Protein AF-A0A9X3M633-F1 (afdb_monomer)

Solvent-accessible surface area (backbone atoms only — not comparable to full-atom values): 7535 Å² total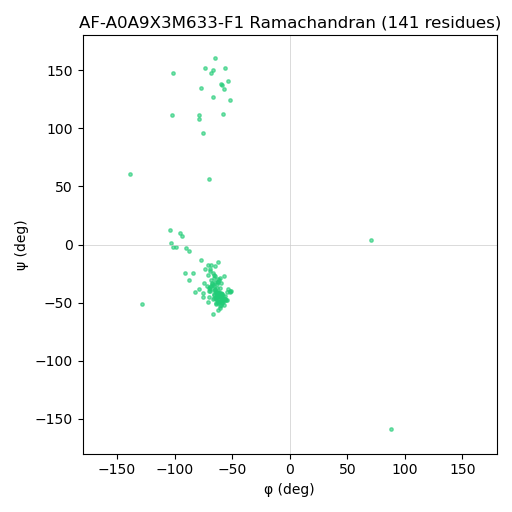; per-residue (Å²): 136,86,80,62,69,72,68,65,77,69,53,78,80,68,69,51,70,69,31,47,50,50,32,53,51,49,15,49,50,27,32,52,49,12,49,42,26,67,78,54,34,74,73,51,29,73,27,47,61,87,86,53,87,81,53,43,61,57,52,30,42,53,50,13,52,50,26,31,54,49,9,53,47,41,42,54,23,68,75,36,71,88,36,28,61,50,30,36,74,46,48,9,52,51,53,24,51,50,55,57,68,49,43,64,30,37,48,46,36,26,62,75,29,67,83,48,65,81,66,59,27,59,51,30,54,48,50,49,70,51,45,55,64,49,33,61,51,41,49,42,31,64,95

Secondary structure (DSSP, 8-state):
----THHHHT---PPPHHHHHHHHHHHHHHHHHHHHHHHSTHHHHTTS-TTSSS-HHHHHHHHHHHHHHHHHHHHHHHH-GGGHHHIIIIIHHHHHHHHHHTHHHHHHHHHHTTTSPTTHHHHHHHHHHHHHHHHHHHTTTT-

Sequence (143 aa):
MSKNPLRNALRPHHLSRAAGIRSAVWGTVFSTAGVLHLVKPEGFDRIVPEELPGTPRAWTLGSGAMEIALGTTIVACSLKPEWRGALRSTIAPAAAIFLVGVLPGNIKMAWDWRAKPQPARAIAFARVPLQLPMILSVAKLGA

Nearest PDB structures (foldseek):
  7jic-assembly1_B  TM=3.609E-01  e=6.179E-01  Homo sapiens
  8hvj-assembly1_B-2  TM=3.604E-01  e=2.130E+00  Escherichia coli K-12

Structure (mmCIF, N/CA/C/O backbone):
data_AF-A0A9X3M633-F1
#
_entry.id   AF-A0A9X3M633-F1
#
loop_
_atom_site.group_PDB
_atom_site.id
_atom_site.type_symbol
_atom_site.label_atom_id
_atom_site.label_alt_id
_atom_site.label_comp_id
_atom_site.label_asym_id
_atom_site.label_entity_id
_atom_site.label_seq_id
_atom_site.pdbx_PDB_ins_code
_atom_site.Cartn_x
_atom_site.Cartn_y
_atom_site.Cartn_z
_atom_site.occupancy
_atom_site.B_iso_or_equiv
_atom_site.auth_seq_id
_atom_site.auth_comp_id
_atom_site.auth_asym_id
_atom_site.auth_atom_id
_atom_site.pdbx_PDB_model_num
ATOM 1 N N . MET A 1 1 ? 42.213 -7.878 -21.540 1.00 46.22 1 MET A N 1
ATOM 2 C CA . MET A 1 1 ? 40.807 -8.319 -21.360 1.00 46.22 1 MET A CA 1
ATOM 3 C C . MET A 1 1 ? 39.878 -7.459 -22.213 1.00 46.22 1 MET A C 1
ATOM 5 O O . MET A 1 1 ? 39.482 -6.384 -21.781 1.00 46.22 1 MET A 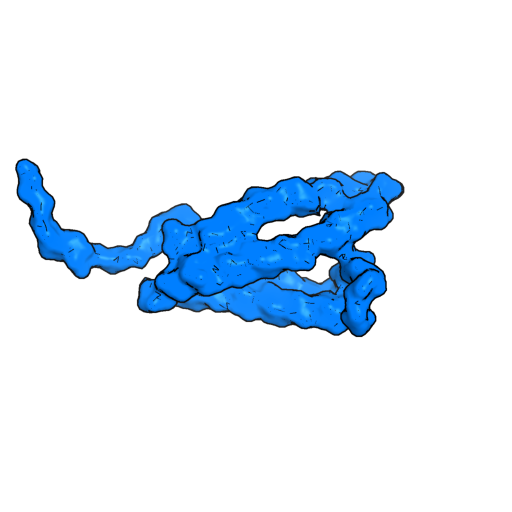O 1
ATOM 9 N N . SER A 1 2 ? 39.568 -7.901 -23.436 1.00 48.09 2 SER A N 1
ATOM 10 C CA . SER A 1 2 ? 38.649 -7.197 -24.343 1.00 48.09 2 SER A CA 1
ATOM 11 C C . SER A 1 2 ? 37.199 -7.475 -23.933 1.00 48.09 2 SER A C 1
ATOM 13 O O . SER A 1 2 ? 36.726 -8.611 -24.012 1.00 48.09 2 SER A O 1
ATOM 15 N N . LYS A 1 3 ? 36.496 -6.454 -23.430 1.00 54.12 3 LYS A N 1
ATOM 16 C CA . LYS A 1 3 ? 35.050 -6.522 -23.188 1.00 54.12 3 LYS A CA 1
ATOM 17 C C . LYS A 1 3 ? 34.362 -6.413 -24.548 1.00 54.12 3 LYS A C 1
ATOM 19 O O . LYS A 1 3 ? 34.196 -5.314 -25.057 1.00 54.12 3 LYS A O 1
ATOM 24 N N . ASN A 1 4 ? 34.008 -7.552 -25.141 1.00 59.94 4 ASN A N 1
ATOM 25 C CA . ASN A 1 4 ? 33.316 -7.606 -26.428 1.00 59.94 4 ASN A CA 1
ATOM 26 C C . ASN A 1 4 ? 31.977 -6.823 -26.345 1.00 59.94 4 ASN A C 1
ATOM 28 O O . ASN A 1 4 ? 31.082 -7.255 -25.611 1.00 59.94 4 ASN A O 1
ATOM 32 N N . PRO A 1 5 ? 31.821 -5.684 -27.049 1.00 60.00 5 PRO A N 1
ATOM 33 C CA . PRO A 1 5 ? 30.662 -4.793 -26.916 1.00 60.00 5 PRO A CA 1
ATOM 34 C C . PRO A 1 5 ? 29.347 -5.452 -27.360 1.00 60.00 5 PRO A C 1
ATOM 36 O O . PRO A 1 5 ? 28.287 -5.164 -26.803 1.00 60.00 5 PRO A O 1
ATOM 39 N N . LEU A 1 6 ? 29.419 -6.430 -28.267 1.00 56.38 6 LEU A N 1
ATOM 40 C CA . LEU A 1 6 ? 28.262 -7.192 -28.747 1.00 56.38 6 LEU A CA 1
ATOM 41 C C . LEU A 1 6 ? 27.630 -8.071 -27.655 1.00 56.38 6 LEU A C 1
ATOM 43 O O . LEU A 1 6 ? 26.437 -8.361 -27.691 1.00 56.38 6 LEU A O 1
ATOM 47 N N . ARG A 1 7 ? 28.401 -8.445 -26.627 1.00 54.84 7 ARG A N 1
ATOM 48 C CA . ARG A 1 7 ? 27.919 -9.266 -25.505 1.00 54.84 7 ARG A CA 1
ATOM 49 C C . ARG A 1 7 ? 27.003 -8.502 -24.542 1.00 54.84 7 ARG A C 1
ATOM 51 O O . ARG A 1 7 ? 26.251 -9.135 -23.806 1.00 54.84 7 ARG A O 1
ATOM 58 N N . ASN A 1 8 ? 27.075 -7.170 -24.528 1.00 52.12 8 ASN A N 1
ATOM 59 C CA . ASN A 1 8 ? 26.195 -6.327 -23.714 1.00 52.12 8 ASN A CA 1
ATOM 60 C C . ASN A 1 8 ? 24.892 -5.975 -24.443 1.00 52.12 8 ASN A C 1
ATOM 62 O O . ASN A 1 8 ? 23.865 -5.860 -23.785 1.00 52.12 8 ASN A O 1
ATOM 66 N N . ALA A 1 9 ? 24.917 -5.872 -25.775 1.00 55.56 9 ALA A N 1
ATOM 67 C CA . ALA A 1 9 ? 23.737 -5.567 -26.588 1.00 55.56 9 ALA A CA 1
ATOM 68 C C . ALA A 1 9 ? 22.696 -6.704 -26.613 1.00 55.56 9 ALA A C 1
ATOM 70 O O . ALA A 1 9 ? 21.520 -6.461 -26.855 1.00 55.56 9 ALA A O 1
ATOM 71 N N . LEU A 1 10 ? 23.121 -7.941 -26.330 1.00 53.69 10 LEU A N 1
ATOM 72 C CA . LEU A 1 10 ? 22.279 -9.141 -26.361 1.00 53.69 10 LEU A CA 1
ATOM 73 C C . LEU A 1 10 ? 21.871 -9.646 -24.969 1.00 53.69 10 LEU A C 1
ATOM 75 O O . LEU A 1 10 ? 21.387 -10.770 -24.853 1.00 53.69 10 LEU A O 1
ATOM 79 N N . ARG A 1 11 ? 22.072 -8.866 -23.894 1.00 52.31 11 ARG A N 1
ATOM 80 C CA . ARG A 1 11 ? 21.528 -9.237 -22.581 1.00 52.31 11 ARG A CA 1
ATOM 81 C C . ARG A 1 11 ? 20.047 -8.872 -22.544 1.00 52.31 11 ARG A C 1
ATOM 83 O O . ARG A 1 11 ? 19.742 -7.687 -22.418 1.00 52.31 11 ARG A O 1
ATOM 90 N N . PRO A 1 12 ? 19.114 -9.839 -22.578 1.00 53.59 12 PRO A N 1
ATOM 91 C CA . PRO A 1 12 ? 17.760 -9.557 -22.133 1.00 53.59 12 PRO A CA 1
ATOM 92 C C . PRO A 1 12 ? 17.852 -8.931 -20.739 1.00 53.59 12 PRO A C 1
ATOM 94 O O . PRO A 1 12 ? 18.491 -9.486 -19.841 1.00 53.59 12 PRO A O 1
ATOM 97 N N . HIS A 1 13 ? 17.277 -7.739 -20.575 1.00 59.47 13 HIS A N 1
ATOM 98 C CA . HIS A 1 13 ? 17.293 -6.973 -19.328 1.00 59.47 13 HIS A CA 1
ATOM 99 C C . HIS A 1 13 ? 16.408 -7.646 -18.269 1.00 59.47 13 HIS A C 1
ATOM 101 O O . HIS A 1 13 ? 15.451 -7.047 -17.793 1.00 59.47 13 HIS A O 1
ATOM 107 N N . HIS A 1 14 ? 16.656 -8.916 -17.944 1.00 67.12 14 HIS A N 1
ATOM 108 C CA . HIS A 1 14 ? 15.973 -9.650 -16.890 1.00 67.12 14 HIS A CA 1
ATOM 109 C C . HIS A 1 14 ? 16.141 -8.913 -15.563 1.00 67.12 14 HIS A C 1
ATOM 111 O O . HIS A 1 14 ? 17.243 -8.488 -15.212 1.00 67.12 14 HIS A O 1
ATOM 117 N N . LEU A 1 15 ? 15.038 -8.775 -14.825 1.00 74.25 15 LEU A N 1
ATOM 118 C CA . LEU A 1 15 ? 15.084 -8.301 -13.448 1.00 74.25 15 LEU A CA 1
ATOM 119 C C . LEU A 1 15 ? 16.070 -9.162 -12.658 1.00 74.25 15 LEU A C 1
ATOM 121 O O . LEU A 1 15 ? 16.106 -10.387 -12.814 1.00 74.25 15 LEU A O 1
ATOM 125 N N . SER A 1 16 ? 16.844 -8.531 -11.775 1.00 86.25 16 SER A N 1
ATOM 126 C CA . SER A 1 16 ? 17.588 -9.290 -10.773 1.00 86.25 16 SER A CA 1
ATOM 127 C C . SER A 1 16 ? 16.607 -10.149 -9.964 1.00 86.25 16 SER A C 1
ATOM 129 O O . SER A 1 16 ? 15.444 -9.775 -9.791 1.00 86.25 16 SER A O 1
ATOM 131 N N . ARG A 1 17 ? 17.053 -11.295 -9.432 1.00 87.62 17 ARG A N 1
ATOM 132 C CA . ARG A 1 17 ? 16.190 -12.148 -8.589 1.00 87.62 17 ARG A CA 1
ATOM 133 C C . ARG A 1 17 ? 15.544 -11.351 -7.452 1.00 87.62 17 ARG A C 1
ATOM 135 O O . ARG A 1 17 ? 14.354 -11.497 -7.205 1.00 87.62 17 ARG A O 1
ATOM 142 N N . ALA A 1 18 ? 16.305 -10.453 -6.826 1.00 90.56 18 ALA A N 1
ATOM 143 C CA . ALA A 1 18 ? 15.805 -9.569 -5.779 1.00 90.56 18 ALA A CA 1
ATOM 144 C C . ALA A 1 18 ? 14.706 -8.612 -6.281 1.00 90.56 18 ALA A C 1
ATOM 146 O O . ALA A 1 18 ? 13.702 -8.429 -5.597 1.00 90.56 18 ALA A O 1
ATOM 147 N N . ALA A 1 19 ? 14.859 -8.030 -7.474 1.00 90.62 19 ALA A N 1
ATOM 148 C CA . ALA A 1 19 ? 13.850 -7.154 -8.071 1.00 90.62 19 ALA A CA 1
ATOM 149 C C . ALA A 1 19 ? 12.585 -7.921 -8.499 1.00 90.62 19 ALA A C 1
ATOM 151 O O . ALA A 1 19 ? 11.471 -7.424 -8.318 1.00 90.62 19 ALA A O 1
ATOM 152 N N . GLY A 1 20 ? 12.743 -9.150 -9.001 1.00 92.94 20 GLY A N 1
ATOM 153 C CA . GLY A 1 20 ? 11.632 -10.057 -9.292 1.00 92.94 20 GLY A CA 1
ATOM 154 C C . GLY A 1 20 ? 10.843 -10.423 -8.032 1.00 92.94 20 GLY A C 1
ATOM 155 O O . GLY A 1 20 ? 9.631 -10.231 -7.997 1.00 92.94 20 GLY A O 1
ATOM 156 N N . ILE A 1 21 ? 11.531 -10.849 -6.965 1.00 95.12 21 ILE A N 1
ATOM 157 C CA . ILE A 1 21 ? 10.913 -11.166 -5.665 1.00 95.12 21 ILE A CA 1
ATOM 158 C C . ILE A 1 21 ? 10.186 -9.945 -5.100 1.00 95.12 21 ILE A C 1
ATOM 160 O O . ILE A 1 21 ? 9.033 -10.052 -4.698 1.00 95.12 21 ILE A O 1
ATOM 164 N N . ARG A 1 22 ? 10.822 -8.769 -5.113 1.00 96.69 22 ARG A N 1
ATOM 165 C CA . ARG A 1 22 ? 10.207 -7.516 -4.656 1.00 96.69 22 ARG A CA 1
ATOM 166 C C . ARG A 1 22 ? 8.909 -7.216 -5.409 1.00 96.69 22 ARG A C 1
ATOM 168 O O . ARG A 1 22 ? 7.923 -6.849 -4.781 1.00 96.69 22 ARG A O 1
ATOM 175 N N . SER A 1 23 ? 8.909 -7.395 -6.730 1.00 97.06 23 SER A N 1
ATOM 176 C CA . SER A 1 23 ? 7.721 -7.170 -7.563 1.00 97.06 23 SER A CA 1
ATOM 177 C C . SER A 1 23 ? 6.610 -8.168 -7.243 1.00 97.06 23 SER A C 1
ATOM 179 O O . SER A 1 23 ? 5.463 -7.764 -7.092 1.00 97.06 23 SER A O 1
ATOM 181 N N . ALA A 1 24 ? 6.947 -9.447 -7.057 1.00 96.88 24 ALA A N 1
ATOM 182 C CA . ALA A 1 24 ? 5.981 -10.469 -6.663 1.00 96.88 24 ALA A CA 1
ATOM 183 C C . ALA A 1 24 ? 5.376 -10.190 -5.277 1.00 96.88 24 ALA A C 1
ATOM 185 O O . ALA A 1 24 ? 4.158 -10.261 -5.113 1.00 96.88 24 ALA A O 1
ATOM 186 N N . VAL A 1 25 ? 6.207 -9.817 -4.297 1.00 98.00 25 VAL A N 1
ATOM 187 C CA . VAL A 1 25 ? 5.763 -9.475 -2.937 1.00 98.00 25 VAL A CA 1
ATOM 188 C C . VAL A 1 25 ? 4.811 -8.287 -2.970 1.00 98.00 25 VAL A C 1
ATOM 190 O O . VAL A 1 25 ? 3.688 -8.400 -2.489 1.00 98.00 25 VAL A O 1
ATOM 193 N N . TRP A 1 26 ? 5.217 -7.164 -3.566 1.00 98.38 26 TRP A N 1
ATOM 194 C CA . TRP A 1 26 ? 4.386 -5.960 -3.572 1.00 98.38 26 TRP A CA 1
ATOM 195 C C . TRP A 1 26 ? 3.142 -6.102 -4.437 1.00 98.38 26 TRP A C 1
ATOM 197 O O . TRP A 1 26 ? 2.076 -5.674 -4.008 1.00 98.38 26 TRP A O 1
ATOM 207 N N . GLY A 1 27 ? 3.244 -6.763 -5.593 1.00 98.31 27 GLY A N 1
ATOM 208 C CA . GLY A 1 27 ? 2.083 -7.102 -6.413 1.00 98.31 27 GLY A CA 1
ATOM 209 C C . GLY A 1 27 ? 1.046 -7.891 -5.614 1.00 98.31 27 GLY A C 1
ATOM 210 O O . GLY A 1 27 ? -0.119 -7.512 -5.566 1.00 98.31 27 GLY A O 1
ATOM 211 N N . THR A 1 28 ? 1.489 -8.924 -4.893 1.00 98.38 28 THR A N 1
ATOM 212 C CA . THR A 1 28 ? 0.608 -9.756 -4.060 1.00 98.38 28 THR A CA 1
ATOM 213 C C . THR A 1 28 ? 0.011 -8.974 -2.893 1.00 98.38 28 THR A C 1
ATOM 215 O O . THR A 1 28 ? -1.191 -9.071 -2.650 1.00 98.38 28 THR A O 1
ATOM 218 N N . VAL A 1 29 ? 0.826 -8.196 -2.173 1.00 98.06 29 VAL A N 1
ATOM 219 C CA . VAL A 1 29 ? 0.380 -7.403 -1.017 1.00 98.06 29 VAL A CA 1
ATOM 220 C C . VAL A 1 29 ? -0.700 -6.410 -1.433 1.00 98.06 29 VAL A C 1
ATOM 222 O O . VAL A 1 29 ? -1.773 -6.421 -0.836 1.00 98.06 29 VAL A O 1
ATOM 225 N N . PHE A 1 30 ? -0.454 -5.612 -2.474 1.00 98.56 30 PHE A N 1
ATOM 226 C CA . PHE A 1 30 ? -1.420 -4.629 -2.962 1.00 98.56 30 PHE A CA 1
ATOM 227 C C . PHE A 1 30 ? -2.695 -5.288 -3.488 1.00 98.56 30 PHE A C 1
ATOM 229 O O . PHE A 1 30 ? -3.787 -4.911 -3.077 1.00 98.56 30 PHE A O 1
ATOM 236 N N . SER A 1 31 ? -2.591 -6.323 -4.327 1.00 98.44 31 SER A N 1
ATOM 237 C CA . SER A 1 31 ? -3.783 -7.000 -4.846 1.00 98.44 31 SER A CA 1
ATOM 238 C C . SER A 1 31 ? -4.616 -7.644 -3.735 1.00 98.44 31 SER A C 1
ATOM 240 O O . SER A 1 31 ? -5.839 -7.528 -3.741 1.00 98.44 31 SER A O 1
ATOM 242 N N . THR A 1 32 ? -3.976 -8.283 -2.753 1.00 98.19 32 THR A N 1
ATOM 243 C CA . THR A 1 32 ? -4.688 -8.932 -1.642 1.00 98.19 32 THR A CA 1
ATOM 244 C C . THR A 1 32 ? -5.326 -7.903 -0.714 1.00 98.19 32 THR A C 1
ATOM 246 O O . THR A 1 32 ? -6.490 -8.055 -0.347 1.00 98.19 32 THR A O 1
ATOM 249 N N . ALA A 1 33 ? -4.593 -6.846 -0.351 1.00 97.12 33 ALA A N 1
ATOM 250 C CA . ALA A 1 33 ? -5.120 -5.756 0.464 1.00 97.12 33 ALA A CA 1
ATOM 251 C C . ALA A 1 33 ? -6.312 -5.083 -0.222 1.00 97.12 33 ALA A C 1
ATOM 253 O O . ALA A 1 33 ? -7.362 -4.931 0.400 1.00 97.12 33 ALA A O 1
ATOM 254 N N . GLY A 1 34 ? -6.202 -4.792 -1.518 1.00 97.75 34 GLY A N 1
ATOM 255 C CA . GLY A 1 34 ? -7.273 -4.155 -2.267 1.00 97.75 34 GLY A CA 1
ATOM 256 C C . GLY A 1 34 ? -8.531 -5.018 -2.359 1.00 97.75 34 GLY A C 1
ATOM 257 O O . GLY A 1 34 ? -9.632 -4.524 -2.131 1.00 97.75 34 GLY A O 1
ATOM 258 N N . VAL A 1 35 ? -8.392 -6.333 -2.573 1.00 98.38 35 VAL A N 1
ATOM 259 C CA . VAL A 1 35 ? -9.532 -7.264 -2.490 1.00 98.38 35 VAL A CA 1
ATOM 260 C C . VAL A 1 35 ? -10.164 -7.227 -1.098 1.00 98.38 35 VAL A C 1
ATOM 262 O O . VAL A 1 35 ? -11.385 -7.131 -0.997 1.00 98.38 35 VAL A O 1
ATOM 265 N N . LEU A 1 36 ? -9.363 -7.250 -0.026 1.00 97.69 36 LEU A N 1
ATOM 266 C CA . LEU A 1 36 ? -9.865 -7.187 1.352 1.00 97.69 36 LEU A CA 1
ATOM 267 C C . LEU A 1 36 ? -10.651 -5.902 1.642 1.00 97.69 36 LEU A C 1
ATOM 269 O O . LEU A 1 36 ? -11.675 -5.985 2.319 1.00 97.69 36 LEU A O 1
ATOM 273 N N . HIS A 1 37 ? -10.237 -4.754 1.103 1.00 96.31 37 HIS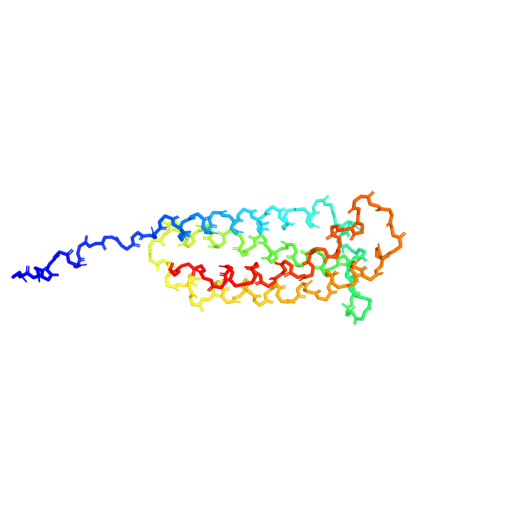 A N 1
ATOM 274 C CA . HIS A 1 37 ? -10.987 -3.499 1.221 1.00 96.31 37 HIS A CA 1
ATOM 275 C C . HIS A 1 37 ? -12.370 -3.576 0.565 1.00 96.31 37 HIS A C 1
ATOM 277 O O . HIS A 1 37 ? -13.304 -2.946 1.050 1.00 96.31 37 HIS A O 1
ATOM 283 N N . LEU A 1 38 ? -12.527 -4.351 -0.511 1.00 96.44 38 LEU A N 1
ATOM 284 C CA . LEU A 1 38 ? -13.818 -4.514 -1.184 1.00 96.44 38 LEU A CA 1
ATOM 285 C C . LEU A 1 38 ? -14.713 -5.552 -0.495 1.00 96.44 38 LEU A C 1
ATOM 287 O O . LEU A 1 38 ? -15.917 -5.337 -0.382 1.00 96.44 38 LEU A O 1
ATOM 291 N N . VAL A 1 39 ? -14.146 -6.676 -0.038 1.00 97.75 39 VAL A N 1
ATOM 292 C CA . VAL A 1 39 ? -14.937 -7.800 0.508 1.00 97.75 39 VAL A CA 1
ATOM 293 C C . VAL A 1 39 ? -15.171 -7.726 2.018 1.00 97.75 39 VAL A C 1
ATOM 295 O O . VAL A 1 39 ? -16.116 -8.338 2.510 1.00 97.75 39 VAL A O 1
ATOM 298 N N . LYS A 1 40 ? -14.307 -7.028 2.766 1.00 96.81 40 LYS A N 1
ATOM 299 C CA . LYS A 1 40 ? -14.395 -6.836 4.227 1.00 96.81 40 LYS A CA 1
ATOM 300 C C . LYS A 1 40 ? -14.037 -5.390 4.628 1.00 96.81 40 LYS A C 1
ATOM 302 O O . LYS A 1 40 ? -13.071 -5.183 5.373 1.00 96.81 40 LYS A O 1
ATOM 307 N N . PRO A 1 41 ? -14.785 -4.384 4.140 1.00 96.56 41 PRO A N 1
ATOM 308 C CA . PRO A 1 41 ? -14.462 -2.969 4.337 1.00 96.56 41 PRO A CA 1
ATOM 309 C C . PRO A 1 41 ? -14.550 -2.497 5.795 1.00 96.56 41 PRO A C 1
ATOM 311 O O . PRO A 1 41 ? -13.846 -1.571 6.179 1.00 96.56 41 PRO A O 1
ATOM 314 N N . GLU A 1 42 ? -15.357 -3.129 6.649 1.00 95.69 42 GLU A N 1
ATOM 315 C CA . GLU A 1 42 ? -15.746 -2.589 7.965 1.00 95.69 42 GLU A CA 1
ATOM 316 C C . GLU A 1 42 ? -14.558 -2.368 8.911 1.00 95.69 42 GLU A C 1
ATOM 318 O O . GLU A 1 42 ? -14.593 -1.501 9.786 1.00 95.69 42 GLU A O 1
ATOM 323 N N . GLY A 1 43 ? -13.507 -3.179 8.776 1.00 91.88 43 GLY A N 1
ATOM 324 C CA . GLY A 1 43 ? -12.276 -3.007 9.546 1.00 91.88 43 GLY A CA 1
ATOM 325 C C . GLY A 1 43 ? -11.486 -1.771 9.114 1.00 91.88 43 GLY A C 1
ATOM 326 O O . GLY A 1 43 ? -10.925 -1.083 9.966 1.00 91.88 43 GLY A O 1
ATOM 327 N N . PHE A 1 44 ? -11.474 -1.492 7.811 1.00 93.94 44 PHE A N 1
ATOM 328 C CA . PHE A 1 44 ? -10.776 -0.364 7.201 1.00 93.94 44 PHE A CA 1
ATOM 329 C C . PHE A 1 44 ? -11.557 0.941 7.383 1.00 93.94 44 PHE A C 1
ATOM 331 O O . PHE A 1 44 ? -10.952 1.950 7.732 1.00 93.94 44 PHE A O 1
ATOM 338 N N . ASP A 1 45 ? -12.890 0.900 7.282 1.00 96.44 45 ASP A N 1
ATOM 339 C CA . ASP A 1 45 ? -13.773 2.053 7.513 1.00 96.44 45 ASP A CA 1
ATOM 340 C C . ASP A 1 45 ? -13.464 2.724 8.869 1.00 96.44 45 ASP A C 1
ATOM 342 O O . ASP A 1 45 ? -13.407 3.944 8.984 1.00 96.44 45 ASP A O 1
ATOM 346 N N . ARG A 1 46 ? -13.199 1.923 9.910 1.00 94.12 46 ARG A N 1
ATOM 347 C CA . ARG A 1 46 ? -12.937 2.407 11.280 1.00 94.12 46 ARG A CA 1
ATOM 348 C C . ARG A 1 46 ? -11.618 3.154 11.449 1.00 94.12 46 ARG A C 1
ATOM 350 O O . ARG A 1 46 ? -11.454 3.854 12.444 1.00 94.12 46 ARG A O 1
ATOM 357 N N . ILE A 1 47 ? -10.661 2.948 10.548 1.00 93.31 47 ILE A N 1
ATOM 358 C CA . ILE A 1 47 ? -9.339 3.583 10.624 1.00 93.31 47 ILE A CA 1
ATOM 359 C C . ILE A 1 47 ? -9.215 4.774 9.672 1.00 93.31 47 ILE A C 1
ATOM 361 O O . ILE A 1 47 ? -8.174 5.427 9.667 1.00 93.31 47 ILE A O 1
ATOM 365 N N . VAL A 1 48 ? -10.253 5.070 8.882 1.00 95.31 48 VAL A N 1
ATOM 366 C CA . VAL A 1 48 ? -10.306 6.290 8.073 1.00 95.31 48 VAL A CA 1
ATOM 367 C C . VAL A 1 48 ? -10.394 7.498 9.019 1.00 95.31 48 VAL A C 1
ATOM 369 O O . VAL A 1 48 ? -11.255 7.503 9.902 1.00 95.31 48 VAL A O 1
ATOM 372 N N . PRO A 1 49 ? -9.504 8.501 8.889 1.00 93.25 49 PRO A N 1
ATOM 373 C CA . PRO A 1 49 ? -9.589 9.736 9.666 1.00 93.25 49 PRO A CA 1
ATOM 374 C C . PRO A 1 49 ? -10.917 10.467 9.439 1.00 93.25 49 PRO A C 1
ATOM 376 O O . PRO A 1 49 ? -11.394 10.564 8.308 1.00 93.25 49 PRO A O 1
ATOM 379 N N . GLU A 1 50 ? -11.507 10.974 10.519 1.00 92.19 50 GLU A N 1
ATOM 380 C CA . GLU A 1 50 ? -12.820 11.641 10.513 1.00 92.19 50 GLU A CA 1
ATOM 381 C C . GLU A 1 50 ? -12.766 13.012 9.821 1.00 92.19 50 GLU A C 1
ATOM 383 O O . GLU A 1 50 ? -13.786 13.552 9.406 1.00 92.19 50 GLU A O 1
ATOM 388 N N . GLU A 1 51 ? -11.561 13.556 9.657 1.00 92.38 51 GLU A N 1
ATOM 389 C CA . GLU A 1 51 ? -11.273 14.829 9.004 1.00 92.38 51 GLU A CA 1
ATOM 390 C C . GLU A 1 51 ? -11.336 14.743 7.470 1.00 92.38 51 GLU A C 1
ATOM 392 O O . GLU A 1 51 ? -11.327 15.775 6.794 1.00 92.38 51 GLU A O 1
ATOM 397 N N . LEU A 1 52 ? -11.369 13.533 6.896 1.00 92.19 52 LEU A N 1
ATOM 398 C CA . LEU A 1 52 ? -11.463 13.362 5.449 1.00 92.19 52 LEU A CA 1
ATOM 399 C C . LEU A 1 52 ? -12.900 13.605 4.960 1.00 92.19 52 LEU A C 1
ATOM 401 O O . LEU A 1 52 ? -13.849 13.068 5.531 1.00 92.19 52 LEU A O 1
ATOM 405 N N . PRO A 1 53 ? -13.089 14.360 3.862 1.00 95.00 53 PRO A N 1
ATOM 406 C CA . PRO A 1 53 ? -14.418 14.617 3.321 1.00 95.00 53 PRO A CA 1
ATOM 407 C C . PRO A 1 53 ? -15.054 13.337 2.764 1.00 95.00 53 PRO A C 1
ATOM 409 O O . PRO A 1 53 ? -14.366 12.470 2.227 1.00 95.00 53 PRO A O 1
ATOM 412 N N . GLY A 1 54 ? -16.384 13.250 2.811 1.00 95.12 54 GLY A N 1
ATOM 413 C CA . GLY A 1 54 ? -17.131 12.088 2.322 1.00 95.12 54 GLY A CA 1
ATOM 414 C C . GLY A 1 54 ? -17.313 11.007 3.388 1.00 95.12 54 GLY A C 1
ATOM 415 O O . GLY A 1 54 ? -17.279 11.287 4.582 1.00 95.12 54 GLY A O 1
ATOM 416 N N . THR A 1 55 ? -17.575 9.768 2.964 1.00 97.00 55 THR A N 1
ATOM 417 C CA . THR A 1 55 ? -17.814 8.653 3.894 1.00 97.00 55 THR A CA 1
ATOM 418 C C . THR A 1 55 ? -16.569 7.775 4.036 1.00 97.00 55 THR A C 1
ATOM 420 O O . THR A 1 55 ? -15.861 7.566 3.046 1.00 97.00 55 THR A O 1
ATOM 423 N N . PRO A 1 56 ? -16.322 7.173 5.217 1.00 96.75 56 PRO A N 1
ATOM 424 C CA . PRO A 1 56 ? -15.257 6.184 5.386 1.00 96.75 56 PRO A CA 1
ATOM 425 C C . PRO A 1 56 ? -15.317 5.062 4.346 1.00 96.75 56 PRO A C 1
ATOM 427 O O . PRO A 1 56 ? -14.302 4.711 3.750 1.00 96.75 56 PRO A O 1
ATOM 430 N N . ARG A 1 57 ? -16.534 4.598 4.028 1.00 97.56 57 ARG A N 1
ATOM 431 C CA . ARG A 1 57 ? -16.768 3.570 3.011 1.00 97.56 57 ARG A CA 1
ATOM 432 C C . ARG A 1 57 ? -16.278 3.983 1.626 1.00 97.56 57 ARG A C 1
ATOM 434 O O . ARG A 1 57 ? -15.695 3.162 0.924 1.00 97.56 57 ARG A O 1
ATOM 441 N N . ALA A 1 58 ? -16.503 5.233 1.220 1.00 97.50 58 ALA A N 1
ATOM 442 C CA . ALA A 1 58 ? -16.026 5.723 -0.070 1.00 97.50 58 ALA A CA 1
ATOM 443 C C . ALA A 1 58 ? -14.492 5.703 -0.139 1.00 97.50 58 ALA A C 1
ATOM 445 O O . ALA A 1 58 ? -13.932 5.236 -1.131 1.00 97.50 58 ALA A O 1
ATOM 446 N N . TRP A 1 59 ? -13.818 6.127 0.935 1.00 97.31 59 TRP A N 1
ATOM 447 C CA . TRP A 1 59 ? -12.359 6.069 1.032 1.00 97.31 59 TRP A CA 1
ATOM 448 C C . TRP A 1 59 ? -11.830 4.641 1.015 1.00 97.31 59 TRP A C 1
ATOM 450 O O . TRP A 1 59 ? -10.909 4.361 0.257 1.00 97.31 59 TRP A O 1
ATOM 460 N N . THR A 1 60 ? -12.430 3.734 1.785 1.00 97.62 60 THR A N 1
ATOM 461 C CA . THR A 1 60 ? -12.034 2.323 1.838 1.00 97.62 60 THR A CA 1
ATOM 462 C C . THR A 1 60 ? -12.189 1.628 0.486 1.00 97.62 60 THR A C 1
ATOM 464 O O . THR A 1 60 ? -11.274 0.932 0.048 1.00 97.62 60 THR A O 1
ATOM 467 N N . LEU A 1 61 ? -13.301 1.836 -0.223 1.00 97.94 61 LEU A N 1
ATOM 468 C CA . LEU A 1 61 ? -13.489 1.244 -1.551 1.00 97.94 61 LEU A CA 1
ATOM 469 C C . LEU A 1 61 ? -12.571 1.889 -2.600 1.00 97.94 61 LEU A C 1
ATOM 471 O O . LEU A 1 61 ? -11.996 1.184 -3.430 1.00 97.94 61 LEU A O 1
ATOM 475 N N . GLY A 1 62 ? -12.396 3.213 -2.547 1.00 97.81 62 G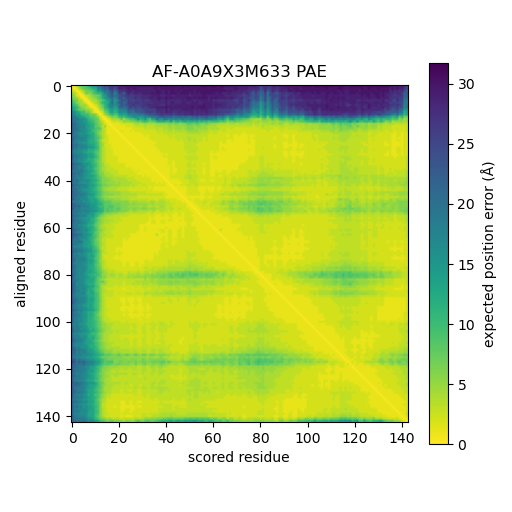LY A N 1
ATOM 476 C CA . GLY A 1 62 ? -11.516 3.949 -3.455 1.00 97.81 62 GLY A CA 1
ATOM 477 C C . GLY A 1 62 ? -10.046 3.561 -3.289 1.00 97.81 62 GLY A C 1
ATOM 478 O O . GLY A 1 62 ? -9.363 3.290 -4.278 1.00 97.81 62 GLY A O 1
ATOM 479 N N . SER A 1 63 ? -9.565 3.459 -2.047 1.00 97.06 63 SER A N 1
ATOM 480 C CA . SER A 1 63 ? -8.215 2.976 -1.756 1.00 97.06 63 SER A CA 1
ATOM 481 C C . SER A 1 63 ? -8.055 1.517 -2.175 1.00 97.06 63 SER A C 1
ATOM 483 O O . SER A 1 63 ? -7.060 1.191 -2.814 1.00 97.06 63 SER A O 1
ATOM 485 N N . GLY A 1 64 ? -9.055 0.664 -1.927 1.00 98.00 64 GLY A N 1
ATOM 486 C CA . GLY A 1 64 ? -9.042 -0.734 -2.359 1.00 98.00 64 GLY A CA 1
ATOM 487 C C . GLY A 1 64 ? -8.926 -0.902 -3.877 1.00 98.00 64 GLY A C 1
ATOM 488 O O . GLY A 1 64 ? -8.132 -1.711 -4.360 1.00 98.00 64 GLY A O 1
ATOM 489 N N . ALA A 1 65 ? -9.655 -0.091 -4.648 1.00 98.44 65 ALA A N 1
ATOM 490 C CA . ALA A 1 65 ? -9.546 -0.070 -6.105 1.00 98.44 65 ALA A CA 1
ATOM 491 C C . ALA A 1 65 ? -8.143 0.362 -6.570 1.00 98.44 65 ALA A C 1
ATOM 493 O O . ALA A 1 65 ? -7.569 -0.260 -7.468 1.00 98.44 65 ALA A O 1
ATOM 494 N N . MET A 1 66 ? -7.565 1.381 -5.926 1.00 98.38 66 MET A N 1
ATOM 495 C CA . MET A 1 66 ? -6.199 1.833 -6.204 1.00 98.38 66 MET A CA 1
ATOM 496 C C . MET A 1 66 ? -5.153 0.763 -5.882 1.00 98.38 66 MET A C 1
ATOM 498 O O . MET A 1 66 ? -4.229 0.561 -6.666 1.00 98.38 66 MET A O 1
ATOM 502 N N . GLU A 1 67 ? -5.298 0.042 -4.771 1.00 98.50 67 GLU A N 1
ATOM 503 C CA . GLU A 1 67 ? -4.403 -1.059 -4.414 1.00 98.50 67 GLU A CA 1
ATOM 504 C C . GLU A 1 67 ? -4.473 -2.201 -5.433 1.00 98.50 67 GLU A C 1
ATOM 506 O O . GLU A 1 67 ? -3.431 -2.676 -5.879 1.00 98.50 67 GLU A O 1
ATOM 511 N N . ILE A 1 68 ? -5.669 -2.605 -5.879 1.00 98.62 68 ILE A N 1
ATOM 512 C CA . ILE A 1 68 ? -5.797 -3.609 -6.948 1.00 98.62 68 ILE A CA 1
ATOM 513 C C . ILE A 1 68 ? -5.082 -3.123 -8.209 1.00 98.62 68 ILE A C 1
ATOM 515 O O . ILE A 1 68 ? -4.256 -3.861 -8.743 1.00 98.62 68 ILE A O 1
ATOM 519 N N . ALA A 1 69 ? -5.336 -1.884 -8.641 1.00 98.56 69 ALA A N 1
ATOM 520 C CA . ALA A 1 69 ? -4.722 -1.310 -9.836 1.00 98.56 69 ALA A CA 1
ATOM 521 C C . ALA A 1 69 ? -3.187 -1.257 -9.741 1.00 98.56 69 ALA A C 1
ATOM 523 O O . ALA A 1 69 ? -2.492 -1.633 -10.690 1.00 98.56 69 ALA A O 1
ATOM 524 N N . LEU A 1 70 ? -2.639 -0.840 -8.595 1.00 98.56 70 LEU A N 1
ATOM 525 C CA . LEU A 1 70 ? -1.198 -0.854 -8.338 1.00 98.56 70 LEU A CA 1
ATOM 526 C C . LEU A 1 70 ? -0.652 -2.285 -8.376 1.00 98.56 70 LEU A C 1
ATOM 528 O O . LEU A 1 70 ? 0.315 -2.545 -9.091 1.00 98.56 70 LEU A O 1
ATOM 532 N N . GLY A 1 71 ? -1.285 -3.224 -7.671 1.00 98.50 71 GLY A N 1
ATOM 533 C CA . GLY A 1 71 ? -0.853 -4.619 -7.605 1.00 98.50 71 GLY A CA 1
ATOM 534 C C . GLY A 1 71 ? -0.825 -5.296 -8.976 1.00 98.50 71 GLY A C 1
ATOM 535 O O . GLY A 1 71 ? 0.198 -5.864 -9.368 1.00 98.50 71 GLY A O 1
ATOM 536 N N . THR A 1 72 ? -1.897 -5.159 -9.762 1.00 97.94 72 THR A N 1
ATOM 537 C CA . THR A 1 72 ? -1.977 -5.729 -11.116 1.00 97.94 72 THR A CA 1
ATOM 538 C C . THR A 1 72 ? -0.963 -5.096 -12.059 1.00 97.94 72 THR A C 1
ATOM 540 O O . THR A 1 72 ? -0.337 -5.802 -12.850 1.00 97.94 72 THR A O 1
ATOM 543 N N . THR A 1 73 ? -0.751 -3.781 -11.960 1.00 97.88 73 THR A N 1
ATOM 544 C CA . THR A 1 73 ? 0.210 -3.068 -12.814 1.00 97.88 73 THR A CA 1
ATOM 545 C C . THR A 1 73 ? 1.649 -3.444 -12.469 1.00 97.88 73 THR A C 1
ATOM 547 O O . THR A 1 73 ? 2.448 -3.683 -13.372 1.00 97.88 73 THR A O 1
ATOM 550 N N . ILE A 1 74 ? 1.985 -3.592 -11.181 1.00 98.19 74 ILE A N 1
ATOM 551 C CA . ILE A 1 74 ? 3.297 -4.091 -10.740 1.00 98.19 74 ILE A CA 1
ATOM 552 C C . ILE A 1 74 ? 3.568 -5.470 -11.347 1.00 98.19 74 ILE A C 1
ATOM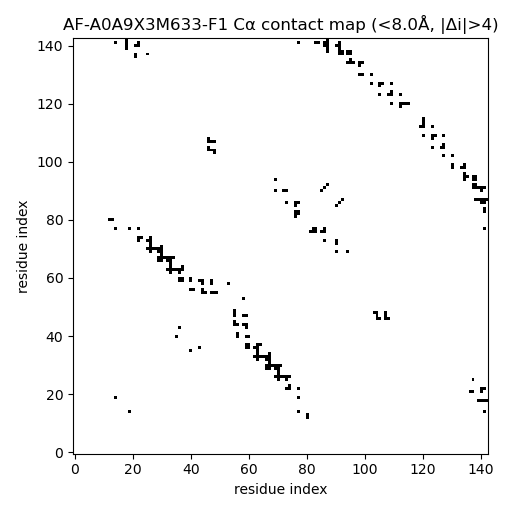 554 O O . ILE A 1 74 ? 4.632 -5.684 -11.935 1.00 98.19 74 ILE A O 1
ATOM 558 N N . VAL A 1 75 ? 2.605 -6.393 -11.253 1.00 96.69 75 VAL A N 1
ATOM 559 C CA . VAL A 1 75 ? 2.736 -7.738 -11.828 1.00 96.69 75 VAL A CA 1
ATOM 560 C C . VAL A 1 75 ? 2.920 -7.650 -13.343 1.00 96.69 75 VAL A C 1
ATOM 562 O O . VAL A 1 75 ? 3.922 -8.148 -13.857 1.00 96.69 75 VAL A O 1
ATOM 565 N N . ALA A 1 76 ? 2.036 -6.949 -14.055 1.00 95.75 76 ALA A N 1
ATOM 566 C CA . ALA A 1 76 ? 2.091 -6.823 -15.510 1.00 95.75 76 ALA A CA 1
ATOM 567 C C . ALA A 1 76 ? 3.424 -6.231 -16.006 1.00 95.75 76 ALA A C 1
ATOM 569 O O . ALA A 1 76 ? 4.068 -6.806 -16.888 1.00 95.75 76 ALA A O 1
ATOM 570 N N . CYS A 1 77 ? 3.886 -5.129 -15.408 1.00 94.81 77 CYS A N 1
ATOM 571 C CA . CYS A 1 77 ? 5.138 -4.485 -15.800 1.00 94.81 77 CYS A CA 1
ATOM 572 C C . CYS A 1 77 ? 6.381 -5.300 -15.409 1.00 94.81 77 CYS A C 1
ATOM 574 O O . CYS A 1 77 ? 7.422 -5.179 -16.051 1.00 94.81 77 CYS A O 1
ATOM 576 N N . SER A 1 78 ? 6.305 -6.142 -14.374 1.00 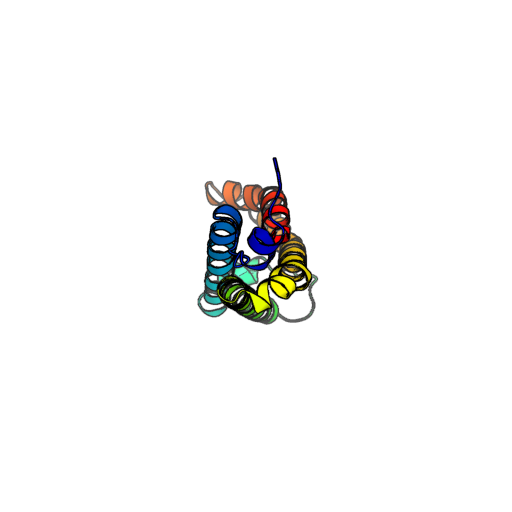92.75 78 SER A N 1
ATOM 577 C CA . SER A 1 78 ? 7.427 -7.011 -13.994 1.00 92.75 78 SER A CA 1
ATOM 578 C C . SER A 1 78 ? 7.648 -8.154 -14.997 1.00 92.75 78 SER A C 1
ATOM 580 O O . SER A 1 78 ? 8.797 -8.506 -15.308 1.00 92.75 78 SER A O 1
ATOM 582 N N . LEU A 1 79 ? 6.552 -8.679 -15.558 1.00 91.88 79 LEU A N 1
ATOM 583 C CA . LEU A 1 79 ? 6.552 -9.771 -16.531 1.00 91.88 79 LEU A CA 1
ATOM 584 C C . LEU A 1 79 ? 7.024 -9.319 -17.918 1.00 91.88 79 LEU A C 1
ATOM 586 O O . LEU A 1 79 ? 7.693 -10.089 -18.605 1.00 91.88 79 LEU A O 1
ATOM 590 N N . LYS A 1 80 ? 6.737 -8.072 -18.309 1.00 91.25 80 LYS A N 1
ATOM 591 C CA . LYS A 1 80 ? 7.058 -7.536 -19.639 1.00 91.25 80 LYS A CA 1
ATOM 592 C C . LYS A 1 80 ? 8.293 -6.621 -19.626 1.00 91.25 80 LYS A C 1
ATOM 594 O O . LYS A 1 80 ? 8.223 -5.533 -19.050 1.00 91.25 80 LYS A O 1
ATOM 599 N N . PRO A 1 81 ? 9.429 -7.016 -20.238 1.00 86.81 81 PRO A N 1
ATOM 600 C CA . PRO A 1 81 ? 10.665 -6.230 -20.219 1.00 86.81 81 PRO A CA 1
ATOM 601 C C . PRO A 1 81 ? 10.510 -4.779 -20.683 1.00 86.81 81 PRO A C 1
ATOM 603 O O . PRO A 1 81 ? 11.100 -3.883 -20.083 1.00 86.81 81 PRO A O 1
ATOM 606 N N . GLU A 1 82 ? 9.685 -4.541 -21.697 1.00 91.38 82 GLU A N 1
ATOM 607 C CA . GLU A 1 82 ? 9.449 -3.234 -22.305 1.00 91.38 82 GLU A CA 1
ATOM 608 C C . GLU A 1 82 ? 8.698 -2.253 -21.384 1.00 91.38 82 GLU A C 1
ATOM 610 O O . GLU A 1 82 ? 8.806 -1.042 -21.551 1.00 91.38 82 GLU A O 1
ATOM 615 N N . TRP A 1 83 ? 8.037 -2.753 -20.333 1.00 92.12 83 TRP A N 1
ATOM 616 C CA . TRP A 1 83 ? 7.309 -1.943 -19.345 1.00 92.12 83 TRP A CA 1
ATOM 617 C C . TRP A 1 83 ? 8.104 -1.700 -18.054 1.00 92.12 83 TRP A C 1
ATOM 619 O O . TRP A 1 83 ? 7.646 -0.987 -17.159 1.00 92.12 83 TRP A O 1
ATOM 629 N N . ARG A 1 84 ? 9.317 -2.255 -17.931 1.00 89.31 84 ARG A N 1
ATOM 630 C CA . ARG A 1 84 ? 10.143 -2.117 -16.715 1.00 89.31 84 ARG A CA 1
ATOM 631 C C . ARG A 1 84 ? 10.599 -0.683 -16.466 1.00 89.31 84 ARG A C 1
ATOM 633 O O . ARG A 1 84 ? 10.761 -0.294 -15.312 1.00 89.31 84 ARG A O 1
ATOM 640 N N . GLY A 1 85 ? 10.757 0.108 -17.530 1.00 91.19 85 GLY A N 1
ATOM 641 C CA . GLY A 1 85 ? 10.997 1.547 -17.421 1.00 91.19 85 GLY A CA 1
ATOM 642 C C . GLY A 1 85 ? 9.876 2.237 -16.643 1.00 91.19 85 GLY A C 1
ATOM 643 O O . GLY A 1 85 ? 10.147 2.867 -15.625 1.00 91.19 85 GLY A O 1
ATOM 644 N N . ALA A 1 86 ? 8.622 2.006 -17.050 1.00 94.06 86 ALA A N 1
ATOM 645 C CA . ALA A 1 86 ? 7.433 2.542 -16.385 1.00 94.06 86 ALA A CA 1
ATOM 646 C C . ALA A 1 86 ? 7.271 2.026 -14.944 1.00 94.06 86 ALA A C 1
ATOM 648 O O . ALA A 1 86 ? 6.900 2.797 -14.054 1.00 94.06 86 ALA A O 1
ATOM 649 N N . LEU A 1 87 ? 7.606 0.751 -14.685 1.00 95.75 87 LEU A N 1
ATOM 650 C CA . LEU A 1 87 ? 7.613 0.193 -13.327 1.00 95.75 87 LEU A CA 1
ATOM 651 C C . LEU A 1 87 ? 8.481 1.040 -12.390 1.00 95.75 87 LEU A C 1
ATOM 653 O O . LEU A 1 87 ? 8.034 1.399 -11.305 1.00 95.75 87 LEU A O 1
ATOM 657 N N . ARG A 1 88 ? 9.694 1.388 -12.829 1.00 95.12 88 ARG A N 1
ATOM 658 C CA . ARG A 1 88 ? 10.647 2.177 -12.045 1.00 95.12 88 ARG A CA 1
ATOM 659 C C . ARG A 1 88 ? 10.282 3.660 -11.979 1.00 95.12 88 ARG A C 1
ATOM 661 O O . ARG A 1 88 ? 10.405 4.261 -10.918 1.00 95.12 88 ARG A O 1
ATOM 668 N N . SER A 1 89 ? 9.904 4.273 -13.100 1.00 95.19 89 SER A N 1
ATOM 669 C CA . SER A 1 89 ? 9.735 5.730 -13.190 1.00 95.19 89 SER A CA 1
ATOM 670 C C . SER A 1 89 ? 8.379 6.232 -12.708 1.00 95.19 89 SER A C 1
ATOM 672 O O . SER A 1 89 ? 8.268 7.398 -12.347 1.00 95.19 89 SER A O 1
ATOM 674 N N . THR A 1 90 ? 7.351 5.383 -12.729 1.00 96.81 90 THR A N 1
ATOM 675 C CA . THR A 1 90 ? 5.960 5.814 -12.535 1.00 96.81 90 THR A CA 1
ATOM 676 C C . THR A 1 90 ? 5.265 4.992 -11.462 1.00 96.81 90 THR A C 1
ATOM 678 O O . THR A 1 90 ? 4.726 5.553 -10.511 1.00 96.81 90 THR A O 1
ATOM 681 N N . ILE A 1 91 ? 5.323 3.662 -11.563 1.00 97.88 91 ILE A N 1
ATOM 682 C CA . ILE A 1 91 ? 4.570 2.786 -10.657 1.00 97.88 91 ILE A CA 1
ATOM 683 C C . ILE A 1 91 ? 5.215 2.723 -9.269 1.00 97.88 91 ILE A C 1
ATOM 685 O O . ILE A 1 91 ? 4.501 2.817 -8.273 1.00 97.88 91 ILE A O 1
ATOM 689 N N . ALA A 1 92 ? 6.548 2.629 -9.175 1.00 97.88 92 ALA A N 1
ATOM 690 C CA . ALA A 1 92 ? 7.253 2.636 -7.888 1.00 97.88 92 ALA A CA 1
ATOM 691 C C . ALA A 1 92 ? 6.976 3.919 -7.077 1.00 97.88 92 ALA A C 1
ATOM 693 O O . ALA A 1 92 ? 6.573 3.802 -5.917 1.00 97.88 92 ALA A O 1
ATOM 694 N N . PRO A 1 93 ? 7.121 5.134 -7.655 1.00 98.19 93 PRO A N 1
ATOM 695 C CA . PRO A 1 93 ? 6.780 6.371 -6.957 1.00 98.19 93 PRO A CA 1
ATOM 696 C C . PRO A 1 93 ? 5.297 6.469 -6.593 1.00 98.19 93 PRO A C 1
ATOM 698 O O . PRO A 1 93 ? 4.985 6.844 -5.467 1.00 98.19 93 PRO A O 1
ATOM 701 N N . ALA A 1 94 ? 4.384 6.091 -7.495 1.00 98.19 94 ALA A N 1
ATOM 702 C CA . ALA A 1 94 ? 2.949 6.119 -7.213 1.00 98.19 94 ALA A CA 1
ATOM 703 C C . ALA A 1 94 ? 2.581 5.208 -6.032 1.00 98.19 94 ALA A C 1
ATOM 705 O O . ALA A 1 94 ? 1.880 5.634 -5.117 1.00 98.19 94 ALA A O 1
ATOM 706 N N . ALA A 1 95 ? 3.115 3.984 -6.000 1.00 98.38 95 ALA A N 1
ATOM 707 C CA . ALA A 1 95 ? 2.906 3.055 -4.895 1.00 98.38 95 ALA A CA 1
ATOM 708 C C . ALA A 1 95 ? 3.528 3.564 -3.581 1.00 98.38 95 ALA A C 1
ATOM 710 O O . ALA A 1 95 ? 2.927 3.424 -2.518 1.00 98.38 95 ALA A O 1
ATOM 711 N N . ALA A 1 96 ? 4.706 4.194 -3.641 1.00 98.31 96 ALA A N 1
ATOM 712 C CA . ALA A 1 96 ? 5.344 4.809 -2.477 1.00 98.31 96 ALA A CA 1
ATOM 713 C C . ALA A 1 96 ? 4.507 5.968 -1.910 1.00 98.31 96 ALA A C 1
ATOM 715 O O . ALA A 1 96 ? 4.257 6.007 -0.707 1.00 98.31 96 ALA A O 1
ATOM 716 N N . ILE A 1 97 ? 4.031 6.874 -2.769 1.00 98.31 97 ILE A N 1
ATOM 717 C CA . ILE A 1 97 ? 3.160 7.996 -2.389 1.00 98.31 97 ILE A CA 1
ATOM 718 C C . ILE A 1 97 ? 1.845 7.478 -1.811 1.00 98.31 97 ILE A C 1
ATOM 720 O O . ILE A 1 97 ? 1.383 7.985 -0.794 1.00 98.31 97 ILE A O 1
ATOM 724 N N . PHE A 1 98 ? 1.269 6.432 -2.402 1.00 98.25 98 PHE A N 1
ATOM 725 C CA . PHE A 1 98 ? 0.068 5.799 -1.869 1.00 98.25 98 PHE A CA 1
ATOM 726 C C . PHE A 1 98 ? 0.292 5.258 -0.446 1.00 98.25 98 PHE A C 1
ATOM 728 O O . PHE A 1 98 ? -0.504 5.536 0.448 1.00 98.25 98 PHE A O 1
ATOM 735 N N . LEU A 1 99 ? 1.410 4.567 -0.188 1.00 97.62 99 LEU A N 1
ATOM 736 C CA . LEU A 1 99 ? 1.755 4.102 1.163 1.00 97.62 99 LEU A CA 1
ATOM 737 C C . LEU A 1 99 ? 1.980 5.253 2.160 1.00 97.62 99 LEU A C 1
ATOM 739 O O . LEU A 1 99 ? 1.673 5.105 3.345 1.00 97.62 99 LEU A O 1
ATOM 743 N N . VAL A 1 100 ? 2.491 6.398 1.706 1.00 97.56 100 VAL A N 1
ATOM 744 C CA . VAL A 1 100 ? 2.536 7.621 2.525 1.00 97.56 100 VAL A CA 1
ATOM 745 C C . VAL A 1 100 ? 1.116 8.114 2.814 1.00 97.56 100 VAL A C 1
ATOM 747 O O . VAL A 1 100 ? 0.804 8.431 3.957 1.00 97.56 100 VAL A O 1
ATOM 750 N N . GLY A 1 101 ? 0.233 8.108 1.814 1.00 95.62 101 GLY A N 1
ATOM 751 C CA . GLY A 1 101 ? -1.164 8.526 1.939 1.00 95.62 101 GLY A CA 1
ATOM 752 C C . GLY A 1 101 ? -1.984 7.704 2.937 1.00 95.62 101 GLY A C 1
ATOM 753 O O . GLY A 1 101 ? -2.883 8.251 3.567 1.00 95.62 101 GLY A O 1
ATOM 754 N N . VAL A 1 102 ? -1.657 6.423 3.153 1.00 94.06 102 VAL A N 1
ATOM 755 C CA . VAL A 1 102 ? -2.340 5.581 4.160 1.00 94.06 102 VAL A CA 1
ATOM 756 C C . VAL A 1 102 ? -1.724 5.679 5.567 1.00 94.06 102 VAL A C 1
ATOM 758 O O . VAL A 1 102 ? -2.271 5.121 6.522 1.00 94.06 102 VAL A O 1
ATOM 761 N N . LEU A 1 103 ? -0.599 6.389 5.735 1.00 94.62 103 LEU A N 1
ATOM 762 C CA . LEU A 1 103 ? 0.055 6.567 7.038 1.00 94.62 103 LEU A CA 1
ATOM 763 C C . LEU A 1 103 ? -0.860 7.227 8.090 1.00 94.62 103 LEU A C 1
ATOM 765 O O . LEU A 1 103 ? -0.883 6.712 9.211 1.00 94.62 103 LEU A O 1
ATOM 769 N N . PRO A 1 104 ? -1.651 8.279 7.779 1.00 94.62 104 PRO A N 1
ATOM 770 C CA . PRO A 1 104 ? -2.603 8.851 8.733 1.00 94.62 104 PRO A CA 1
ATOM 771 C C . PRO A 1 104 ? -3.580 7.816 9.305 1.00 94.62 104 PRO A C 1
ATOM 773 O O . PRO A 1 104 ? -3.805 7.794 10.513 1.00 94.62 104 PRO A O 1
ATOM 776 N N . GLY A 1 105 ? -4.087 6.893 8.479 1.00 94.62 105 GLY A N 1
ATOM 777 C CA . GLY A 1 105 ? -4.969 5.816 8.941 1.00 94.62 105 GLY A CA 1
ATOM 778 C C . GLY A 1 105 ? -4.270 4.832 9.886 1.00 94.62 105 GLY A C 1
ATOM 779 O O . GLY A 1 105 ? -4.827 4.437 10.909 1.00 94.62 105 GLY A O 1
ATOM 780 N N . ASN A 1 106 ? -3.007 4.485 9.613 1.00 95.44 106 ASN A N 1
ATOM 781 C CA . ASN A 1 106 ? -2.207 3.655 10.523 1.00 95.44 106 ASN A CA 1
ATOM 782 C C . ASN A 1 106 ? -1.915 4.367 11.860 1.00 95.44 106 ASN A C 1
ATOM 784 O O . ASN A 1 106 ? -1.912 3.719 12.907 1.00 95.44 106 ASN A O 1
ATOM 788 N N . ILE A 1 107 ? -1.700 5.688 11.844 1.00 96.25 107 ILE A N 1
ATOM 789 C CA . ILE A 1 107 ? -1.522 6.497 13.060 1.00 96.25 107 ILE A CA 1
ATOM 790 C C . ILE A 1 107 ? -2.823 6.541 13.867 1.00 96.25 107 ILE A C 1
ATOM 792 O O . ILE A 1 107 ? -2.793 6.264 15.068 1.00 96.25 107 ILE A O 1
ATOM 796 N N . LYS A 1 108 ? -3.966 6.805 13.219 1.00 95.50 108 LYS A N 1
ATOM 797 C CA . LYS A 1 108 ? -5.290 6.760 13.859 1.00 95.50 108 LYS A CA 1
ATOM 798 C C . LYS A 1 108 ? -5.552 5.399 14.492 1.00 95.50 108 LYS A C 1
ATOM 800 O O . LYS A 1 108 ? -5.923 5.328 15.657 1.00 95.50 108 LYS A O 1
ATOM 805 N N . MET A 1 109 ? -5.278 4.311 13.775 1.00 95.69 109 MET A N 1
ATOM 806 C CA . MET A 1 109 ? -5.408 2.955 14.311 1.00 95.69 109 MET A CA 1
ATOM 807 C C . MET A 1 109 ? -4.573 2.759 15.585 1.00 95.69 109 MET A C 1
ATOM 809 O O . MET A 1 109 ? -5.087 2.238 16.573 1.00 95.69 109 MET A O 1
ATOM 813 N N . ALA A 1 110 ? -3.303 3.179 15.588 1.00 96.56 110 ALA A N 1
ATOM 814 C CA . ALA A 1 110 ? -2.439 3.094 16.768 1.00 96.56 110 ALA A CA 1
ATOM 815 C C . ALA A 1 110 ? -2.987 3.916 17.943 1.00 96.56 110 ALA A C 1
ATOM 817 O O . ALA A 1 110 ? -2.995 3.441 19.082 1.00 96.56 110 ALA A O 1
ATOM 818 N N . TRP A 1 111 ? -3.501 5.112 17.659 1.00 96.31 111 TRP A N 1
ATOM 819 C CA . TRP A 1 111 ? -4.121 5.978 18.652 1.00 96.31 111 TRP A CA 1
ATOM 820 C C . TRP A 1 111 ? -5.388 5.360 19.250 1.00 96.31 111 TRP A C 1
ATOM 822 O O . TRP A 1 111 ? -5.505 5.237 20.471 1.00 96.31 111 TRP A O 1
ATOM 832 N N . ASP A 1 112 ? -6.312 4.895 18.415 1.00 94.50 112 ASP A N 1
ATOM 833 C CA . ASP A 1 112 ? -7.587 4.316 18.843 1.00 94.50 112 ASP A CA 1
ATOM 834 C C . ASP A 1 112 ? -7.386 2.988 19.583 1.00 94.50 112 ASP A C 1
ATOM 836 O O . ASP A 1 112 ? -8.122 2.651 20.511 1.00 94.50 112 ASP A O 1
ATOM 840 N N . TRP A 1 113 ? -6.365 2.215 19.204 1.00 95.94 113 TRP A N 1
ATOM 841 C CA . TRP A 1 113 ? -6.105 0.887 19.762 1.00 95.94 113 TRP A CA 1
ATOM 842 C C . TRP A 1 113 ? -5.117 0.910 20.935 1.00 95.94 113 TRP A C 1
ATOM 844 O O . TRP A 1 113 ? -4.757 -0.150 21.452 1.00 95.94 113 TRP A O 1
ATOM 854 N N . ARG A 1 114 ? -4.721 2.095 21.421 1.00 96.50 114 ARG A N 1
ATOM 855 C CA . ARG A 1 114 ? -3.759 2.262 22.528 1.00 96.50 114 ARG A CA 1
ATOM 856 C C . ARG A 1 114 ? -4.157 1.563 23.830 1.00 96.50 114 ARG A C 1
ATOM 858 O O . ARG A 1 114 ? -3.285 1.154 24.594 1.00 96.50 114 ARG A O 1
ATOM 865 N N . ALA A 1 115 ? -5.458 1.382 24.052 1.00 96.69 115 ALA A N 1
ATOM 866 C CA . ALA A 1 115 ? -6.016 0.715 25.228 1.00 96.69 115 ALA A CA 1
ATOM 867 C C . ALA A 1 115 ? -6.492 -0.729 24.966 1.00 96.69 115 ALA A C 1
ATOM 869 O O . ALA A 1 115 ? -7.007 -1.374 25.876 1.00 96.69 115 ALA A O 1
ATOM 870 N N . LYS A 1 116 ? -6.346 -1.263 23.743 1.00 95.44 116 LYS A N 1
ATOM 871 C CA . LYS A 1 116 ? -6.763 -2.642 23.440 1.00 95.44 116 LYS A CA 1
ATOM 872 C C . LYS A 1 116 ? -5.798 -3.674 24.048 1.00 95.44 116 LYS A C 1
ATOM 874 O O . LYS A 1 116 ? -4.602 -3.394 24.173 1.00 95.44 116 LYS A O 1
ATOM 879 N N . PRO A 1 117 ? -6.282 -4.886 24.379 1.00 96.69 117 PRO A N 1
ATOM 880 C CA . PRO A 1 117 ? -5.413 -5.980 24.794 1.00 96.69 117 PRO A CA 1
ATOM 881 C C . PRO A 1 117 ? -4.477 -6.420 23.658 1.00 96.69 117 PRO A C 1
ATOM 883 O O . PRO A 1 117 ? -4.712 -6.160 22.472 1.00 96.69 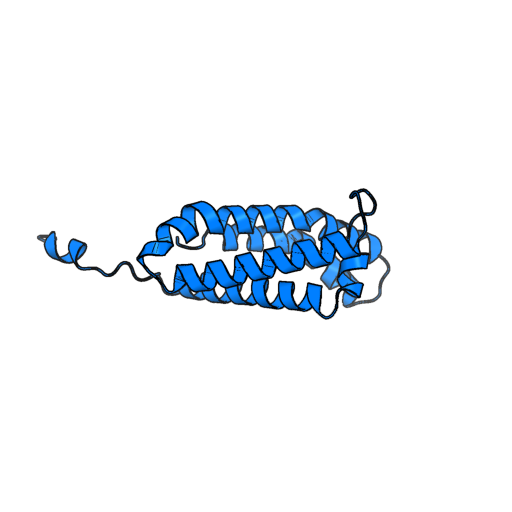117 PRO A O 1
ATOM 886 N N . GLN A 1 118 ? -3.397 -7.108 24.028 1.00 94.88 118 GLN A N 1
ATOM 887 C CA . GLN A 1 118 ? -2.521 -7.752 23.052 1.00 94.88 118 GLN A CA 1
ATOM 888 C C . GLN A 1 118 ? -3.247 -8.927 22.373 1.00 94.88 118 GLN A C 1
ATOM 890 O O . GLN A 1 118 ? -4.081 -9.565 23.016 1.00 94.88 118 GLN A O 1
ATOM 895 N N . PRO A 1 119 ? -2.966 -9.221 21.087 1.00 95.19 119 PRO A N 1
ATOM 896 C CA . PRO A 1 119 ? -1.908 -8.640 20.247 1.00 95.19 119 PRO A CA 1
ATOM 897 C C . PRO A 1 119 ? -2.318 -7.385 19.456 1.00 95.19 119 PRO A C 1
ATOM 899 O O . PRO A 1 119 ? -1.482 -6.795 18.772 1.00 95.19 119 PRO A O 1
ATOM 902 N N . ALA A 1 120 ? -3.584 -6.959 19.527 1.00 94.75 120 ALA A N 1
ATOM 903 C CA . ALA A 1 120 ? -4.120 -5.894 18.676 1.00 94.75 120 ALA A CA 1
ATOM 904 C C . ALA A 1 120 ? -3.345 -4.574 18.820 1.00 94.75 120 ALA A C 1
ATOM 906 O O . ALA A 1 120 ? -2.986 -3.950 17.821 1.00 94.75 120 ALA A O 1
ATOM 907 N N . ARG A 1 121 ? -3.029 -4.18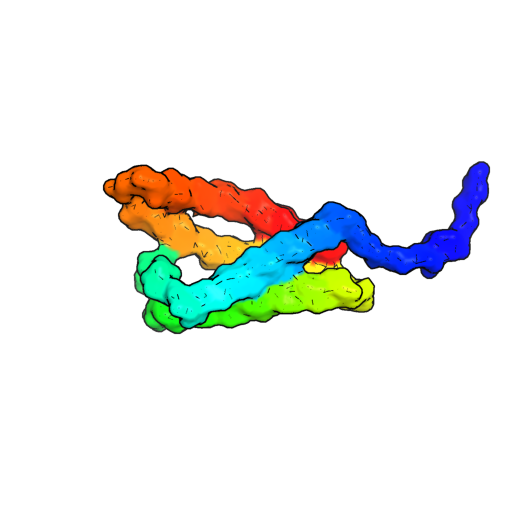1 20.059 1.00 96.19 121 ARG A N 1
ATOM 908 C CA . ARG A 1 121 ? -2.238 -2.978 20.338 1.00 96.19 121 ARG A CA 1
ATOM 909 C C . ARG A 1 121 ? -0.840 -3.052 19.721 1.00 96.19 121 ARG A C 1
ATOM 911 O O . ARG A 1 121 ? -0.441 -2.117 19.036 1.00 96.19 121 ARG A O 1
ATOM 918 N N . ALA A 1 122 ? -0.113 -4.154 19.913 1.00 96.81 122 ALA A N 1
ATOM 919 C CA . ALA A 1 122 ? 1.220 -4.326 19.332 1.00 96.81 122 ALA A CA 1
ATOM 920 C C . ALA A 1 122 ? 1.200 -4.225 17.802 1.00 96.81 122 ALA A C 1
ATOM 922 O O . ALA A 1 122 ? 2.046 -3.544 17.230 1.00 96.81 122 ALA A O 1
ATOM 923 N N . ILE A 1 123 ? 0.210 -4.837 17.143 1.00 95.31 123 ILE A N 1
ATOM 924 C CA . ILE A 1 123 ? 0.053 -4.750 15.685 1.00 95.31 123 ILE A CA 1
ATOM 925 C C . ILE A 1 123 ? -0.162 -3.297 15.253 1.00 95.31 123 ILE A C 1
ATOM 927 O O . ILE A 1 123 ? 0.518 -2.831 14.343 1.00 95.31 123 ILE A O 1
ATOM 931 N N . ALA A 1 124 ? -1.068 -2.568 15.909 1.00 95.38 124 ALA A N 1
ATOM 932 C CA . ALA A 1 124 ? -1.367 -1.183 15.552 1.00 95.38 124 ALA A CA 1
ATOM 933 C C . ALA A 1 124 ? -0.125 -0.280 15.665 1.00 95.38 124 ALA A C 1
ATOM 935 O O . ALA A 1 124 ? 0.195 0.449 14.729 1.00 95.38 124 ALA A O 1
ATOM 936 N N . PHE A 1 125 ? 0.633 -0.399 16.760 1.00 97.50 125 PHE A N 1
ATOM 937 C CA . PHE A 1 125 ? 1.873 0.359 16.939 1.00 97.50 125 PHE A CA 1
ATOM 938 C C . PHE A 1 125 ? 2.985 -0.069 15.984 1.00 97.50 125 PHE A C 1
ATOM 940 O O . PHE A 1 125 ? 3.727 0.792 15.530 1.00 97.50 125 PHE A O 1
ATOM 947 N N . ALA A 1 126 ? 3.107 -1.356 15.648 1.00 96.75 126 ALA A N 1
ATOM 948 C CA . ALA A 1 126 ? 4.134 -1.840 14.725 1.00 96.75 126 ALA A CA 1
ATOM 949 C C . ALA A 1 126 ? 3.918 -1.335 13.291 1.00 96.75 126 ALA A C 1
ATOM 951 O O . ALA A 1 126 ? 4.885 -1.054 12.585 1.00 96.75 126 ALA A O 1
ATOM 952 N N . ARG A 1 127 ? 2.663 -1.176 12.855 1.00 95.06 127 ARG A N 1
ATOM 953 C CA . ARG A 1 127 ? 2.329 -0.717 11.495 1.00 95.06 127 ARG A CA 1
ATOM 954 C C . ARG A 1 127 ? 2.896 0.663 11.163 1.00 95.06 127 ARG A C 1
ATOM 956 O O . ARG A 1 127 ? 3.257 0.895 10.016 1.00 95.06 127 ARG A O 1
ATOM 963 N N . VAL A 1 128 ? 3.005 1.559 12.143 1.00 96.06 128 VAL A N 1
ATOM 964 C CA . VAL A 1 128 ? 3.498 2.930 11.928 1.00 96.06 128 VAL A CA 1
ATOM 965 C C . VAL A 1 128 ? 4.986 2.956 11.529 1.00 96.06 128 VAL A C 1
ATOM 967 O O . VAL A 1 128 ? 5.283 3.405 10.421 1.00 96.06 128 VAL A O 1
ATOM 970 N N . PRO A 1 129 ? 5.941 2.441 12.334 1.00 96.38 129 PRO A N 1
ATOM 971 C CA . PRO A 1 129 ? 7.351 2.416 11.954 1.00 96.38 129 PRO A CA 1
ATOM 972 C C . PRO A 1 129 ? 7.637 1.453 10.797 1.00 96.38 129 PRO A C 1
ATOM 974 O O . PRO A 1 129 ? 8.524 1.736 9.993 1.00 96.38 129 PRO A O 1
ATOM 977 N N . LEU A 1 130 ? 6.884 0.351 10.656 1.00 96.19 130 LEU A N 1
ATOM 978 C CA . LEU A 1 130 ? 7.039 -0.573 9.524 1.00 96.19 130 LEU A CA 1
ATOM 979 C C . LEU A 1 130 ? 6.686 0.068 8.175 1.00 96.19 130 LEU A C 1
ATOM 981 O O . LEU A 1 130 ? 7.154 -0.409 7.142 1.00 96.19 130 LEU A O 1
ATOM 985 N N . GLN A 1 131 ? 5.953 1.183 8.161 1.00 95.50 131 GLN A N 1
ATOM 986 C CA . GLN A 1 131 ? 5.637 1.889 6.924 1.00 95.50 131 GLN A CA 1
ATOM 987 C C . GLN A 1 131 ? 6.894 2.422 6.213 1.00 95.50 131 GLN A C 1
ATOM 989 O O . GLN A 1 131 ? 6.958 2.409 4.986 1.00 95.50 131 GLN A O 1
ATOM 994 N N . LEU A 1 132 ? 7.930 2.829 6.956 1.00 96.44 132 LEU A N 1
ATOM 995 C CA . LEU A 1 132 ? 9.177 3.343 6.378 1.00 96.44 132 LEU A CA 1
ATOM 996 C C . LEU A 1 132 ? 9.920 2.301 5.523 1.00 96.44 132 LEU A C 1
ATOM 998 O O . LEU A 1 132 ? 10.149 2.568 4.339 1.00 96.44 132 LEU A O 1
ATOM 1002 N N . PRO A 1 133 ? 10.285 1.107 6.037 1.00 97.12 133 PRO A N 1
ATOM 1003 C CA . PRO A 1 133 ? 10.928 0.094 5.207 1.00 97.12 133 PRO A CA 1
ATOM 1004 C C . PRO A 1 133 ? 10.025 -0.380 4.061 1.00 97.12 133 PRO A C 1
ATOM 1006 O O . PRO A 1 133 ? 10.537 -0.719 2.994 1.00 97.12 133 PRO A O 1
ATOM 1009 N N . MET A 1 134 ? 8.699 -0.357 4.231 1.00 97.12 134 MET A N 1
ATOM 1010 C CA . MET A 1 134 ? 7.742 -0.670 3.168 1.00 97.12 134 MET A CA 1
ATOM 1011 C C . MET A 1 134 ? 7.816 0.335 2.009 1.00 97.12 134 MET A C 1
ATOM 1013 O O . MET A 1 134 ? 8.020 -0.069 0.863 1.00 97.12 134 MET A O 1
ATOM 1017 N N . ILE A 1 135 ? 7.755 1.636 2.309 1.00 97.81 135 ILE A N 1
ATOM 1018 C CA . ILE A 1 135 ? 7.888 2.723 1.327 1.00 97.81 135 ILE A CA 1
ATOM 1019 C C . ILE A 1 135 ? 9.244 2.643 0.611 1.00 97.81 135 ILE A C 1
ATOM 1021 O O . ILE A 1 135 ? 9.315 2.681 -0.617 1.00 97.81 135 ILE A O 1
ATOM 1025 N N . LEU A 1 136 ? 10.334 2.466 1.361 1.00 97.69 136 LEU A N 1
ATOM 1026 C CA . LEU A 1 136 ? 11.677 2.355 0.784 1.00 97.69 136 LEU A CA 1
ATOM 1027 C C . LEU A 1 136 ? 11.843 1.104 -0.087 1.00 97.69 136 LEU A C 1
ATOM 1029 O O . LEU A 1 136 ? 12.614 1.115 -1.048 1.00 97.69 136 LEU A O 1
ATOM 1033 N N . SER A 1 137 ? 11.155 0.015 0.253 1.00 97.75 137 SER A N 1
ATOM 1034 C CA . SER A 1 137 ? 11.153 -1.213 -0.537 1.00 97.75 137 SER A CA 1
ATOM 1035 C C . SER A 1 137 ? 10.377 -1.018 -1.836 1.00 97.75 137 SER A C 1
ATOM 1037 O O . SER A 1 137 ? 10.917 -1.312 -2.902 1.00 97.75 137 SER A O 1
ATOM 1039 N N . 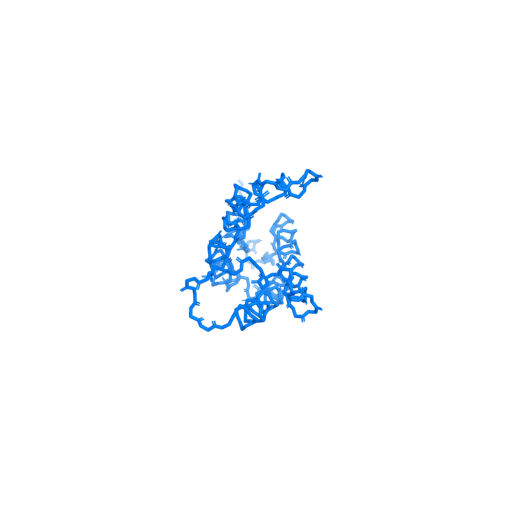VAL A 1 138 ? 9.158 -0.472 -1.782 1.00 97.38 138 VAL A N 1
ATOM 1040 C CA . VAL A 1 138 ? 8.326 -0.281 -2.979 1.00 97.38 138 VAL A CA 1
ATOM 1041 C C . VAL A 1 138 ? 8.928 0.747 -3.941 1.00 97.38 138 VAL A C 1
ATOM 1043 O O . VAL A 1 138 ? 8.906 0.532 -5.148 1.00 97.38 138 VAL A O 1
ATOM 1046 N N . ALA A 1 139 ? 9.587 1.792 -3.430 1.00 97.06 139 ALA A N 1
ATOM 1047 C CA . ALA A 1 139 ? 10.282 2.793 -4.244 1.00 97.06 139 ALA A CA 1
ATOM 1048 C C . ALA A 1 139 ? 11.445 2.213 -5.075 1.00 97.06 139 ALA A C 1
ATOM 1050 O O . ALA A 1 139 ? 11.925 2.850 -6.009 1.00 97.06 139 ALA A O 1
ATOM 1051 N N . LYS A 1 140 ? 11.902 0.993 -4.758 1.00 95.50 140 LYS A N 1
ATOM 1052 C CA . LYS A 1 140 ? 12.949 0.274 -5.497 1.00 95.50 140 LYS A CA 1
ATOM 1053 C C . LYS A 1 140 ? 12.384 -0.706 -6.533 1.00 95.50 140 LYS A C 1
ATOM 1055 O O . LYS A 1 140 ? 13.133 -1.541 -7.039 1.00 95.50 140 LYS A O 1
ATOM 1060 N N . LEU A 1 141 ? 11.085 -0.709 -6.829 1.00 95.44 141 LEU A N 1
ATOM 1061 C CA . LEU A 1 141 ? 10.554 -1.561 -7.900 1.00 95.44 141 LEU A CA 1
ATOM 1062 C C . LEU A 1 141 ? 11.214 -1.221 -9.247 1.00 95.44 141 LEU A C 1
ATOM 1064 O O . LEU A 1 141 ? 11.449 -0.060 -9.567 1.00 95.44 141 LEU A O 1
ATOM 1068 N N . GLY A 1 142 ? 11.556 -2.256 -10.019 1.00 85.12 142 GLY A N 1
ATOM 1069 C CA . GLY A 1 142 ? 12.249 -2.105 -11.305 1.00 85.12 142 GLY A CA 1
ATOM 1070 C C . GLY A 1 142 ? 13.719 -1.651 -11.232 1.00 85.12 142 GLY A C 1
ATOM 1071 O O . GLY A 1 142 ? 14.316 -1.443 -12.286 1.00 85.12 142 GLY A O 1
ATOM 1072 N N . ALA A 1 143 ? 14.296 -1.499 -10.030 1.00 80.25 143 ALA A N 1
ATOM 1073 C CA . ALA A 1 143 ? 15.711 -1.169 -9.809 1.00 80.25 143 ALA A CA 1
ATOM 1074 C C . ALA A 1 143 ? 16.624 -2.402 -9.732 1.00 80.25 143 ALA A C 1
ATOM 1076 O O . ALA A 1 143 ? 16.179 -3.455 -9.209 1.00 80.25 143 ALA A O 1
#

Foldseek 3Di:
DDPDPVVVVPDLPQDDPLLLVLLLVLLCVLLVQLVCLVPPVPVQLQLPDPPDPDGSNVVSNVLSVVSNVLSVLSVVLNVDSVSLVCQQPPSLVVVLVSLVVCLSSLVSLLVVCVPPDPPSNVVSVVSNVVSVVVSVSSNPNSD

Mean predicted aligned error: 5.9 Å

Radius of gyration: 18.6 Å; Cα contacts (8 Å, |Δi|>4): 152; chains: 1; bounding box: 59×27×54 Å

pLDDT: mean 91.57, std 12.53, range [46.22, 98.62]

Organism: NCBI:txid2913501